Protein AF-A0A1I3MHA0-F1 (afdb_monomer)

pLDDT: mean 81.48, std 17.01, range [32.75, 98.31]

Foldseek 3Di:
DDDDDDDDDPPPPVVVVVVCVVVVVVVVVPQDPVNVVCCVVPPPVVVLVVVLVVCVVPPLLLVCCQAWKDFDQADKAAQDDFAWDDDVPDDIATPCLQGHVLSVSVRVCVVVVHDRDDSVVSVVSNVVSCVSVVFDKDWDADPVGITIHGMHTDDPPDHGHD

Structure (mmCIF, N/CA/C/O backbone):
data_AF-A0A1I3MHA0-F1
#
_entry.id   AF-A0A1I3MHA0-F1
#
loop_
_atom_site.group_PDB
_atom_site.id
_atom_site.type_symbol
_atom_site.label_atom_id
_atom_site.label_alt_id
_atom_site.label_comp_id
_atom_site.label_asym_id
_atom_site.label_entity_id
_atom_site.label_seq_id
_atom_site.pdbx_PDB_ins_code
_atom_site.Cartn_x
_atom_site.Cartn_y
_atom_site.Cartn_z
_atom_site.occupancy
_atom_site.B_iso_or_equiv
_atom_site.auth_seq_id
_atom_site.auth_comp_id
_atom_site.auth_asym_id
_atom_site.auth_atom_id
_atom_site.pdbx_PDB_model_num
ATOM 1 N N . MET A 1 1 ? -14.918 62.300 26.628 1.00 34.91 1 MET A N 1
ATOM 2 C CA . MET A 1 1 ? -15.157 61.733 25.280 1.00 34.91 1 MET A CA 1
ATOM 3 C C . MET A 1 1 ? -14.365 60.427 25.145 1.00 34.91 1 MET A C 1
ATOM 5 O O . MET A 1 1 ? -13.176 60.472 25.405 1.00 34.91 1 MET A O 1
ATOM 9 N N . LYS A 1 2 ? -15.042 59.318 24.766 1.00 37.25 2 LYS A N 1
ATOM 10 C CA . LYS A 1 2 ? -14.568 57.934 24.438 1.00 37.25 2 LYS A CA 1
ATOM 11 C C . LYS A 1 2 ? -14.000 57.087 25.606 1.00 37.25 2 LYS A C 1
ATOM 13 O O . LYS A 1 2 ? -12.940 57.392 26.119 1.00 37.25 2 LYS A O 1
ATOM 18 N N . LYS A 1 3 ? -14.762 56.155 26.211 1.00 38.97 3 LYS A N 1
ATOM 19 C CA . LYS A 1 3 ? -15.215 54.779 25.825 1.00 38.97 3 LYS A CA 1
ATOM 20 C C . LYS A 1 3 ? -14.142 53.668 25.928 1.00 38.97 3 LYS A C 1
ATOM 22 O O . LYS A 1 3 ? -13.303 53.586 25.047 1.00 38.97 3 LYS A O 1
ATOM 27 N N . SER A 1 4 ? -14.382 52.759 26.896 1.00 36.78 4 SER A N 1
ATOM 28 C CA . SER A 1 4 ? -14.293 51.270 26.875 1.00 36.78 4 SER A CA 1
ATOM 29 C C . SER A 1 4 ? -12.926 50.615 26.563 1.00 36.78 4 SER A C 1
ATOM 31 O O . SER A 1 4 ? -12.248 51.026 25.637 1.00 36.78 4 SER A O 1
ATOM 33 N N . ARG A 1 5 ? -12.489 49.541 27.244 1.00 35.78 5 ARG A N 1
ATOM 34 C CA . ARG A 1 5 ? -13.090 48.190 27.193 1.00 35.78 5 ARG A CA 1
ATOM 35 C C . ARG A 1 5 ? -12.742 47.322 28.415 1.00 35.78 5 ARG A C 1
ATOM 37 O O . ARG A 1 5 ? -11.586 47.214 28.799 1.00 35.78 5 ARG A O 1
ATOM 44 N N . HIS A 1 6 ? -13.770 46.668 28.957 1.00 40.06 6 HIS A N 1
ATOM 45 C CA . HIS A 1 6 ? -13.688 45.405 29.698 1.00 40.06 6 HIS A CA 1
ATOM 46 C C . HIS A 1 6 ? -13.658 44.214 28.715 1.00 40.06 6 HIS A C 1
ATOM 48 O O . HIS A 1 6 ? -14.300 44.288 27.667 1.00 40.06 6 HIS A O 1
ATOM 54 N N . GLY A 1 7 ? -13.027 43.103 29.128 1.00 32.75 7 GLY A N 1
ATOM 55 C CA . GLY A 1 7 ? -13.186 41.744 28.571 1.00 32.75 7 GLY A CA 1
ATOM 56 C C . GLY A 1 7 ? -11.941 41.212 27.839 1.00 32.75 7 GLY A C 1
ATOM 57 O O . GLY A 1 7 ? -11.290 41.969 27.138 1.00 32.75 7 GLY A O 1
ATOM 58 N N . ALA A 1 8 ? -11.555 39.936 27.911 1.00 36.94 8 ALA A N 1
ATOM 59 C CA . ALA A 1 8 ? -12.129 38.778 28.586 1.00 36.94 8 ALA A CA 1
ATOM 60 C C . ALA A 1 8 ? -11.117 37.605 28.552 1.00 36.94 8 ALA A C 1
ATOM 62 O O . ALA A 1 8 ? -10.501 37.358 27.525 1.00 36.94 8 ALA A O 1
ATOM 63 N N . LYS A 1 9 ? -11.019 36.890 29.681 1.00 48.31 9 LYS A N 1
ATOM 64 C CA . LYS A 1 9 ? -10.905 35.424 29.832 1.00 48.31 9 LYS A CA 1
ATOM 65 C C . LYS A 1 9 ? -9.910 34.651 28.937 1.00 48.31 9 LYS A C 1
ATOM 67 O O . LYS A 1 9 ? -10.299 34.129 27.901 1.00 48.31 9 LYS A O 1
ATOM 72 N N . SER A 1 10 ? -8.720 34.380 29.481 1.00 44.75 10 SER A N 1
ATOM 73 C CA . SER A 1 10 ? -7.863 33.240 29.085 1.00 44.75 10 SER A CA 1
ATOM 74 C C . SER A 1 10 ? -7.982 32.028 30.030 1.00 44.75 10 SER A C 1
ATOM 76 O O . SER A 1 10 ? -7.153 31.135 29.989 1.00 44.75 10 SER A O 1
ATOM 78 N N . GLY A 1 11 ? -9.000 31.977 30.898 1.00 46.97 11 GLY A N 1
ATOM 79 C CA . GLY A 1 11 ? -9.177 30.904 31.894 1.00 46.97 11 GLY A CA 1
ATOM 80 C C . GLY A 1 11 ? -10.155 29.797 31.490 1.00 46.97 11 GLY A C 1
ATOM 81 O O . GLY A 1 11 ? -10.708 29.147 32.366 1.00 46.97 11 GLY A O 1
ATOM 82 N N . GLY A 1 12 ? -10.470 29.649 30.199 1.00 54.59 12 GLY A N 1
ATOM 83 C CA . GLY A 1 12 ? -11.537 28.753 29.733 1.00 54.59 12 GLY A CA 1
ATOM 84 C C . GLY A 1 12 ? -11.139 27.279 29.665 1.00 54.59 12 GLY A C 1
ATOM 85 O O . GLY A 1 12 ? -11.911 26.425 30.072 1.00 54.59 12 GLY A O 1
ATOM 86 N N . GLU A 1 13 ? -9.938 26.974 29.183 1.00 48.50 13 GLU A N 1
ATOM 87 C CA . GLU A 1 13 ? -9.526 25.588 28.913 1.00 48.50 13 GLU A CA 1
ATOM 88 C C . GLU A 1 13 ? -8.905 24.936 30.156 1.00 48.50 13 GLU A C 1
ATOM 90 O O . GLU A 1 13 ? -9.246 23.813 30.518 1.00 48.50 13 GLU A O 1
ATOM 95 N N . GLU A 1 14 ? -8.079 25.688 30.885 1.00 52.03 14 GLU A N 1
ATOM 96 C CA . GLU A 1 14 ? -7.389 25.226 32.093 1.00 52.03 14 GLU A CA 1
ATOM 97 C C . GLU A 1 14 ? -8.355 25.021 33.275 1.00 52.03 14 GLU A C 1
ATOM 99 O O . GLU A 1 14 ? -8.268 24.021 33.984 1.00 52.03 14 GLU A O 1
ATOM 104 N N . ALA A 1 15 ? -9.352 25.901 33.445 1.00 56.56 15 ALA A N 1
ATOM 105 C CA . ALA A 1 15 ? -10.363 25.753 34.498 1.00 56.56 15 ALA A CA 1
ATOM 106 C C . ALA A 1 15 ? -11.355 24.609 34.227 1.00 56.56 15 ALA A C 1
ATOM 108 O O . ALA A 1 15 ? -11.816 23.966 35.170 1.00 56.56 15 ALA A O 1
ATOM 109 N N . VAL A 1 16 ? -11.673 24.339 32.955 1.00 56.69 16 VAL A N 1
ATOM 110 C CA . VAL A 1 16 ? -12.537 23.214 32.559 1.00 56.69 16 VAL A CA 1
ATOM 111 C C . VAL A 1 16 ? -11.800 21.888 32.745 1.00 56.69 16 VAL A C 1
ATOM 113 O O . VAL A 1 16 ? -12.350 20.973 33.349 1.00 56.69 16 VAL A O 1
ATOM 116 N N . LEU A 1 17 ? -10.528 21.802 32.339 1.00 57.44 17 LEU A N 1
ATOM 117 C CA . LEU A 1 17 ? -9.695 20.619 32.581 1.00 57.44 17 LEU A CA 1
ATOM 118 C C . LEU A 1 17 ? -9.537 20.323 34.078 1.00 57.44 17 LEU A C 1
ATOM 120 O O . LEU A 1 17 ? -9.672 19.173 34.490 1.00 57.44 17 LEU A O 1
ATOM 124 N N . HIS A 1 18 ? -9.322 21.350 34.906 1.00 60.06 18 HIS A N 1
ATOM 125 C CA . HIS A 1 18 ? -9.196 21.189 36.357 1.00 60.06 18 HIS A CA 1
ATOM 126 C C . HIS A 1 18 ? -10.440 20.581 37.026 1.00 60.06 18 HIS A C 1
ATOM 128 O O . HIS A 1 18 ? -10.298 19.870 38.023 1.00 60.06 18 HIS A O 1
ATOM 134 N N . TYR A 1 19 ? -11.639 20.831 36.491 1.00 69.56 19 TYR A N 1
ATOM 135 C CA . TYR A 1 19 ? -12.887 20.273 37.018 1.00 69.56 19 TYR A CA 1
ATOM 136 C C . TYR A 1 19 ? -13.076 18.788 36.665 1.00 69.56 19 TYR A C 1
ATOM 138 O O . TYR A 1 19 ? -13.661 18.039 37.444 1.00 69.56 19 TYR A O 1
ATOM 146 N N . GLU A 1 20 ? -12.534 18.343 35.530 1.00 63.34 20 GLU A N 1
ATOM 147 C CA . GLU A 1 20 ? -12.649 16.960 35.042 1.00 63.34 20 GLU A CA 1
ATOM 148 C C . GLU A 1 20 ? -11.579 16.020 35.637 1.00 63.34 20 GLU A C 1
ATOM 150 O O . GLU A 1 20 ? -11.756 14.798 35.658 1.00 63.34 20 GLU A O 1
ATOM 155 N N . LEU A 1 21 ? -10.479 16.568 36.178 1.00 68.00 21 LEU A N 1
ATOM 156 C CA . LEU A 1 21 ? -9.381 15.790 36.776 1.00 68.00 21 LEU A CA 1
ATOM 157 C C . LEU A 1 21 ? -9.838 14.821 37.885 1.00 68.00 21 LEU A C 1
ATOM 159 O O . LEU A 1 21 ? -9.441 13.655 37.838 1.00 68.00 21 LEU A O 1
ATOM 163 N N . PRO A 1 22 ? -10.687 15.212 38.857 1.00 75.56 22 PRO A N 1
ATOM 164 C CA . PRO A 1 22 ? -11.184 14.280 39.868 1.00 75.56 22 PRO A CA 1
ATOM 165 C C . PRO A 1 22 ? -12.032 13.149 39.270 1.00 75.56 22 PRO A C 1
ATOM 167 O O . PRO A 1 22 ? -11.986 12.023 39.763 1.00 75.56 22 PRO A O 1
ATOM 170 N N . GLY A 1 23 ? -12.791 13.426 38.205 1.00 70.06 23 GLY A N 1
ATOM 171 C CA . GLY A 1 23 ? -13.585 12.426 37.488 1.00 70.06 23 GLY A CA 1
ATOM 172 C C . GLY A 1 23 ? -12.703 11.395 36.787 1.00 70.06 23 GLY A C 1
ATOM 173 O O . GLY A 1 23 ? -12.905 10.191 36.956 1.00 70.06 23 GLY A O 1
ATOM 174 N N . LEU A 1 24 ? -11.667 11.863 36.087 1.00 69.00 24 LEU A N 1
ATOM 175 C CA . LEU A 1 24 ? -10.676 11.016 35.424 1.00 69.00 24 LEU A CA 1
ATOM 176 C C . LEU A 1 24 ? -9.884 10.160 36.422 1.00 69.00 24 LEU A C 1
ATOM 178 O O . LEU A 1 24 ? -9.721 8.962 36.207 1.00 69.00 24 LEU A O 1
ATOM 182 N N . VAL A 1 25 ? -9.425 10.746 37.533 1.00 70.50 25 VAL A N 1
ATOM 183 C CA . VAL A 1 25 ? -8.673 10.029 38.577 1.00 70.50 25 VAL A CA 1
ATOM 184 C C . VAL A 1 25 ? -9.544 8.969 39.248 1.00 70.50 25 VAL A C 1
ATOM 186 O O . VAL A 1 25 ? -9.111 7.831 39.410 1.00 70.50 25 VAL A O 1
ATOM 189 N N . ASN A 1 26 ? -10.794 9.294 39.581 1.00 76.69 26 ASN A N 1
ATOM 190 C CA . ASN A 1 26 ? -11.718 8.319 40.160 1.00 76.69 26 ASN A CA 1
ATOM 191 C C . ASN A 1 26 ? -12.089 7.201 39.182 1.00 76.69 26 ASN A C 1
ATOM 193 O O . ASN A 1 26 ? -12.350 6.081 39.615 1.00 76.69 26 ASN A O 1
ATOM 197 N N . TRP A 1 27 ? -12.128 7.485 37.881 1.00 76.06 27 TRP A N 1
ATOM 198 C CA . TRP A 1 27 ? -12.305 6.462 36.856 1.00 76.06 27 TRP A CA 1
ATOM 199 C C . TRP A 1 27 ? -11.067 5.561 36.745 1.00 76.06 27 TRP A C 1
ATOM 201 O O . TRP A 1 27 ? -11.207 4.342 36.792 1.00 76.06 27 TRP A O 1
ATOM 211 N N . LEU A 1 28 ? -9.859 6.138 36.716 1.00 68.50 28 LEU A N 1
ATOM 212 C CA . LEU A 1 28 ? -8.594 5.391 36.694 1.00 68.50 28 LEU A CA 1
ATOM 213 C C . LEU A 1 28 ? -8.436 4.470 37.910 1.00 68.50 28 LEU A C 1
ATOM 215 O O . LEU A 1 28 ? -8.020 3.327 37.760 1.00 68.50 28 LEU A O 1
ATOM 219 N N . LEU A 1 29 ? -8.808 4.940 39.103 1.00 76.56 29 LEU A N 1
ATOM 220 C CA . LEU A 1 29 ? -8.740 4.157 40.343 1.00 76.56 29 LEU A CA 1
ATOM 221 C C . LEU A 1 29 ? -9.774 3.020 40.412 1.00 76.56 29 LEU A C 1
ATOM 223 O O . LEU A 1 29 ? -9.633 2.124 41.240 1.00 76.56 29 LEU A O 1
ATOM 227 N N . LYS A 1 30 ? -10.814 3.057 39.570 1.00 78.88 30 LYS A N 1
ATOM 228 C CA . LYS A 1 30 ? -11.858 2.023 39.491 1.00 78.88 30 LYS A CA 1
ATOM 229 C C . LYS A 1 30 ? -11.591 0.970 38.421 1.00 78.88 30 LYS A C 1
ATOM 231 O O . LYS A 1 30 ? -12.300 -0.031 38.405 1.00 78.88 30 LYS A O 1
ATOM 236 N N . LEU A 1 31 ? -10.612 1.182 37.540 1.00 74.44 31 LEU A N 1
ATOM 237 C CA . LEU A 1 31 ? -10.259 0.199 36.524 1.00 74.44 31 LEU A CA 1
ATOM 238 C C . LEU A 1 31 ? -9.625 -1.021 37.188 1.00 74.44 31 LEU A C 1
ATOM 240 O O . LEU A 1 31 ? -8.529 -0.949 37.747 1.00 74.44 31 LEU A O 1
ATOM 244 N N . SER A 1 32 ? -10.309 -2.157 37.102 1.00 77.12 32 SER A N 1
ATOM 245 C CA . SER A 1 32 ? -9.716 -3.434 37.473 1.00 77.12 32 SER A CA 1
ATOM 246 C C . SER A 1 32 ? -8.691 -3.878 36.422 1.00 77.12 32 SER A C 1
ATOM 248 O O . SER A 1 32 ? -8.672 -3.403 35.283 1.00 77.12 32 SER A O 1
ATOM 250 N N . GLN A 1 33 ? -7.831 -4.830 36.784 1.00 69.88 33 GLN A N 1
ATOM 251 C CA . GLN A 1 33 ? -6.882 -5.423 35.836 1.00 69.88 33 GLN A CA 1
ATOM 252 C C . GLN A 1 33 ? -7.598 -6.109 34.654 1.00 69.88 33 GLN A C 1
ATOM 254 O O . GLN A 1 33 ? -7.080 -6.114 33.532 1.00 69.88 33 GLN A O 1
ATOM 259 N N . ASP A 1 34 ? -8.806 -6.626 34.893 1.00 75.06 34 ASP A N 1
ATOM 260 C CA . ASP A 1 34 ? -9.670 -7.211 33.870 1.00 75.06 34 ASP A CA 1
ATOM 261 C C . ASP A 1 34 ? -10.236 -6.142 32.930 1.00 75.06 34 ASP A C 1
ATOM 263 O O . ASP A 1 34 ? -10.207 -6.332 31.715 1.00 75.06 34 ASP A O 1
ATOM 267 N N . ASP A 1 35 ? -10.656 -4.984 33.452 1.00 73.31 35 ASP A N 1
ATOM 268 C CA . ASP A 1 35 ? -11.134 -3.861 32.633 1.00 73.31 35 ASP A CA 1
ATOM 269 C C . ASP A 1 35 ? -10.024 -3.306 31.738 1.00 73.31 35 ASP A C 1
ATOM 271 O O . ASP A 1 35 ? -10.238 -3.065 30.549 1.00 73.31 35 ASP A O 1
ATOM 275 N N . ILE A 1 36 ? -8.809 -3.167 32.278 1.00 74.19 36 ILE A N 1
ATOM 276 C CA . ILE A 1 36 ? -7.629 -2.751 31.507 1.00 74.19 36 ILE A CA 1
ATOM 277 C C . ILE A 1 36 ? -7.334 -3.775 30.409 1.00 74.19 36 ILE A C 1
ATOM 279 O O . ILE A 1 36 ? -7.152 -3.410 29.246 1.00 74.19 36 ILE A O 1
ATOM 283 N N . SER A 1 37 ? -7.329 -5.064 30.755 1.00 70.06 37 SER A N 1
ATOM 284 C CA . SER A 1 37 ? -7.105 -6.141 29.787 1.00 70.06 37 SER A CA 1
ATOM 285 C C . SER A 1 37 ? -8.172 -6.153 28.696 1.00 70.06 37 SER A C 1
ATOM 287 O O . SER A 1 37 ? -7.853 -6.374 27.529 1.00 70.06 37 SER A O 1
ATOM 289 N N . ASN A 1 38 ? -9.429 -5.889 29.050 1.00 77.12 38 ASN A N 1
ATOM 290 C CA . ASN A 1 38 ? -10.536 -5.842 28.109 1.00 77.12 38 ASN A CA 1
ATOM 291 C C . ASN A 1 38 ? -10.438 -4.633 27.171 1.00 77.12 38 ASN A C 1
ATOM 293 O O . ASN A 1 38 ? -10.606 -4.800 25.971 1.00 77.12 38 ASN A O 1
ATOM 297 N N . ILE A 1 39 ? -10.093 -3.445 27.677 1.00 71.44 39 ILE A N 1
ATOM 298 C CA . ILE A 1 39 ? -9.892 -2.241 26.852 1.00 71.44 39 ILE A CA 1
ATOM 299 C C . ILE A 1 39 ? -8.719 -2.424 25.879 1.00 71.44 39 ILE A C 1
ATOM 301 O O . ILE A 1 39 ? -8.808 -2.007 24.728 1.00 71.44 39 ILE A O 1
ATOM 305 N N . ILE A 1 40 ? -7.630 -3.072 26.309 1.00 69.62 40 ILE A N 1
ATOM 306 C CA . ILE A 1 40 ? -6.484 -3.370 25.435 1.00 69.62 40 ILE A CA 1
ATOM 307 C C . ILE A 1 40 ? -6.862 -4.398 24.360 1.00 69.62 40 ILE A C 1
ATOM 309 O O . ILE A 1 40 ? -6.453 -4.263 23.209 1.00 69.62 40 ILE A O 1
ATOM 313 N N . ARG A 1 41 ? -7.634 -5.432 24.723 1.00 72.94 41 ARG A N 1
ATOM 314 C CA . ARG A 1 41 ? -8.072 -6.484 23.788 1.00 72.94 41 ARG A CA 1
ATOM 315 C C . ARG A 1 41 ? -9.176 -6.017 22.839 1.00 72.94 41 ARG A C 1
ATOM 317 O O . ARG A 1 41 ? -9.229 -6.493 21.712 1.00 72.94 41 ARG A O 1
ATOM 324 N N . ASN A 1 42 ? -10.026 -5.099 23.289 1.00 75.25 42 ASN A N 1
ATOM 325 C CA . ASN A 1 42 ? -11.181 -4.564 22.573 1.00 75.25 42 ASN A CA 1
ATOM 326 C C . ASN A 1 42 ? -11.132 -3.026 22.587 1.00 75.25 42 ASN A C 1
ATOM 328 O O . ASN A 1 42 ? -11.924 -2.380 23.284 1.00 75.25 42 ASN A O 1
ATOM 332 N N . PRO A 1 43 ? -10.181 -2.420 21.855 1.00 72.44 43 PRO A N 1
ATOM 333 C CA . PRO A 1 43 ? -10.027 -0.976 21.835 1.00 72.44 43 PRO A CA 1
ATOM 334 C C . PRO A 1 43 ? -11.300 -0.293 21.307 1.00 72.44 43 PRO A C 1
ATOM 336 O O . PRO A 1 43 ? -11.905 -0.766 20.341 1.00 72.44 43 PRO A O 1
ATOM 339 N N . PRO A 1 44 ? -11.714 0.843 21.900 1.00 79.44 44 PRO A N 1
ATOM 340 C CA . PRO A 1 44 ? -12.848 1.615 21.406 1.00 79.44 44 PRO A CA 1
ATOM 341 C C . PRO A 1 44 ? -12.660 2.027 19.941 1.00 79.44 44 PRO A C 1
ATOM 343 O O . PRO A 1 44 ? -11.564 2.432 19.556 1.00 79.44 44 PRO A O 1
ATOM 346 N N . GLN A 1 45 ? -13.745 2.036 19.158 1.00 73.94 45 GLN A N 1
ATOM 347 C CA . GLN A 1 45 ? -13.713 2.336 17.717 1.00 73.94 45 GLN A CA 1
ATOM 348 C C . GLN A 1 45 ? -12.941 3.624 17.380 1.00 73.94 45 GLN A C 1
ATOM 350 O O . GLN A 1 45 ? -12.095 3.620 16.500 1.00 73.94 45 GLN A O 1
ATOM 355 N N . ARG A 1 46 ? -13.113 4.689 18.172 1.00 72.88 46 ARG A N 1
ATOM 356 C CA . ARG A 1 46 ? -12.388 5.964 18.008 1.00 72.88 46 ARG A CA 1
ATOM 357 C C . ARG A 1 46 ? -10.852 5.838 18.038 1.00 72.88 46 ARG A C 1
ATOM 359 O O . ARG A 1 46 ? -10.165 6.608 17.382 1.00 72.88 46 ARG A O 1
ATOM 366 N N . ILE A 1 47 ? -10.311 4.895 18.818 1.00 73.31 47 ILE A N 1
ATOM 367 C CA . ILE A 1 47 ? -8.863 4.631 18.901 1.00 73.31 47 ILE A CA 1
ATOM 368 C C . ILE A 1 47 ? -8.417 3.866 17.654 1.00 73.31 47 ILE A C 1
ATOM 370 O O . ILE A 1 47 ? -7.361 4.166 17.105 1.00 73.31 47 ILE A O 1
ATOM 374 N N . LEU A 1 48 ? -9.229 2.909 17.190 1.00 73.25 48 LEU A N 1
ATOM 375 C CA . LEU A 1 48 ? -8.991 2.192 15.936 1.00 73.25 48 LEU A CA 1
ATOM 376 C C . LEU A 1 48 ? -9.014 3.146 14.737 1.00 73.25 48 LEU A C 1
ATOM 378 O O . LEU A 1 48 ? -8.132 3.070 13.886 1.00 73.25 48 LEU A O 1
ATOM 382 N N . ASP A 1 49 ? -9.964 4.078 14.707 1.00 71.25 49 ASP A N 1
ATOM 383 C CA . ASP A 1 49 ? -10.093 5.081 13.650 1.00 71.25 49 ASP A CA 1
ATOM 384 C C . ASP A 1 49 ? -8.901 6.047 13.657 1.00 71.25 49 ASP A C 1
ATOM 386 O O . ASP A 1 49 ? -8.290 6.254 12.615 1.00 71.25 49 ASP A O 1
ATOM 390 N N . ALA A 1 50 ? -8.484 6.551 14.826 1.00 67.12 50 ALA A N 1
ATOM 391 C CA . ALA A 1 50 ? -7.294 7.400 14.948 1.00 67.12 50 ALA A CA 1
ATOM 392 C C . ALA A 1 50 ? -5.996 6.656 14.582 1.00 67.12 50 ALA A C 1
ATOM 394 O O . ALA A 1 50 ? -5.104 7.225 13.955 1.00 67.12 50 ALA A O 1
ATOM 395 N N . ALA A 1 51 ? -5.880 5.372 14.939 1.00 64.00 51 ALA A N 1
ATOM 396 C CA . ALA A 1 51 ? -4.751 4.534 14.538 1.00 64.00 51 ALA A CA 1
ATOM 397 C C . ALA A 1 51 ? -4.741 4.287 13.023 1.00 64.00 51 ALA A C 1
ATOM 399 O O . ALA A 1 51 ? -3.676 4.317 12.405 1.00 64.00 51 ALA A O 1
ATOM 400 N N . ARG A 1 52 ? -5.917 4.088 12.416 1.00 60.94 52 ARG A N 1
ATOM 401 C CA . ARG A 1 52 ? -6.084 3.989 10.964 1.00 60.94 52 ARG A CA 1
ATOM 402 C C . ARG A 1 52 ? -5.696 5.303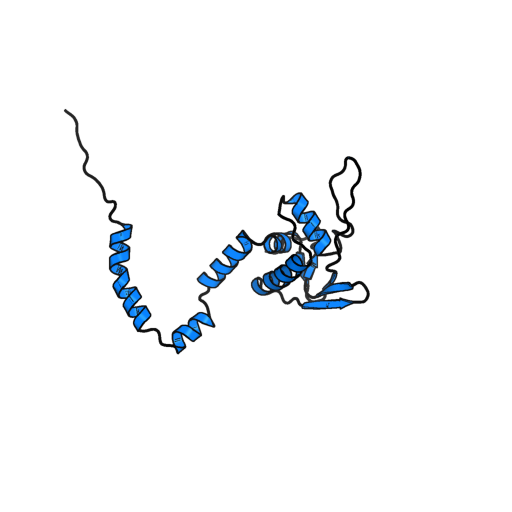 10.294 1.00 60.94 52 ARG A C 1
ATOM 404 O O . ARG A 1 52 ? -4.876 5.277 9.392 1.00 60.94 52 ARG A O 1
ATOM 411 N N . GLU A 1 53 ? -6.195 6.437 10.771 1.00 57.78 53 GLU A N 1
ATOM 412 C CA . GLU A 1 53 ? -5.917 7.774 10.235 1.00 57.78 53 GLU A CA 1
ATOM 413 C C . GLU A 1 53 ? -4.424 8.138 10.332 1.00 57.78 53 GLU A C 1
ATOM 415 O O . GLU A 1 53 ? -3.820 8.559 9.343 1.00 57.78 53 GLU A O 1
ATOM 420 N N . ALA A 1 54 ? -3.783 7.859 11.473 1.00 59.09 54 ALA A N 1
ATOM 421 C CA . ALA A 1 54 ? -2.338 8.014 11.651 1.00 59.09 54 ALA A CA 1
ATOM 422 C C . ALA A 1 54 ? -1.524 7.081 10.736 1.00 59.09 54 ALA A C 1
ATOM 424 O O . ALA A 1 54 ? -0.457 7.458 10.246 1.00 59.09 54 ALA A O 1
ATOM 425 N N . MET A 1 55 ? -2.025 5.867 10.481 1.00 61.56 55 MET A N 1
ATOM 426 C CA . MET A 1 55 ? -1.408 4.928 9.550 1.00 61.56 55 MET A CA 1
ATOM 427 C C . MET A 1 55 ? -1.501 5.444 8.113 1.00 61.56 55 MET A C 1
ATOM 429 O O . MET A 1 55 ? -0.475 5.496 7.442 1.00 61.56 55 MET A O 1
ATOM 433 N N . THR A 1 56 ? -2.673 5.882 7.648 1.00 55.97 56 THR A N 1
ATOM 434 C CA . THR A 1 56 ? -2.866 6.416 6.288 1.00 55.97 56 THR A CA 1
ATOM 435 C C . THR A 1 56 ? -2.042 7.684 6.056 1.00 55.97 56 THR A C 1
ATOM 437 O O . THR A 1 56 ? -1.406 7.820 5.017 1.00 55.97 56 THR A O 1
ATOM 440 N N . ALA A 1 57 ? -1.948 8.570 7.054 1.00 56.16 57 ALA A N 1
ATOM 441 C CA . ALA A 1 57 ? -1.196 9.823 6.949 1.00 56.16 57 ALA A CA 1
ATOM 442 C C . ALA A 1 57 ? 0.328 9.638 6.753 1.00 56.16 57 ALA A C 1
ATOM 444 O O . ALA A 1 57 ? 1.002 10.557 6.290 1.00 56.16 57 ALA A O 1
ATOM 445 N N . SER A 1 58 ? 0.882 8.464 7.087 1.00 64.62 58 SER A N 1
ATOM 446 C CA . SER A 1 58 ? 2.327 8.171 7.037 1.00 64.62 58 SER A CA 1
ATOM 447 C C . SER A 1 58 ? 2.697 6.999 6.108 1.00 64.62 58 SER A C 1
ATOM 449 O O . SER A 1 58 ? 3.875 6.753 5.834 1.00 64.62 58 SER A O 1
ATOM 451 N N . ASN A 1 59 ? 1.711 6.260 5.592 1.00 75.94 59 ASN A N 1
ATOM 452 C CA . ASN A 1 59 ? 1.930 5.016 4.861 1.00 75.94 59 ASN A CA 1
ATOM 453 C C . ASN A 1 59 ? 1.541 5.140 3.376 1.00 75.94 59 ASN A C 1
ATOM 455 O O . ASN A 1 59 ? 0.373 4.947 3.039 1.00 75.94 59 ASN A O 1
ATOM 459 N N . PRO A 1 60 ? 2.503 5.352 2.455 1.00 87.06 60 PRO A N 1
ATOM 460 C CA . PRO A 1 60 ? 2.209 5.460 1.023 1.00 87.06 60 PRO A CA 1
ATOM 461 C C . PRO A 1 60 ? 1.590 4.186 0.426 1.00 87.06 60 PRO A C 1
ATOM 463 O O . PRO A 1 60 ? 1.056 4.232 -0.676 1.00 87.06 60 PRO A O 1
ATOM 466 N N . ILE A 1 61 ? 1.648 3.050 1.132 1.00 91.56 61 ILE A N 1
ATOM 467 C CA . ILE A 1 61 ? 0.986 1.812 0.711 1.00 91.56 61 ILE A CA 1
ATOM 468 C C . ILE A 1 61 ? -0.532 1.921 0.816 1.00 91.56 61 ILE A C 1
ATOM 470 O O . ILE A 1 61 ? -1.217 1.344 -0.018 1.00 91.56 61 ILE A O 1
ATOM 474 N N . ALA A 1 62 ? -1.061 2.634 1.814 1.00 87.50 62 ALA A N 1
ATOM 475 C CA . ALA A 1 62 ? -2.504 2.760 1.992 1.00 87.50 62 ALA A CA 1
ATOM 476 C C . ALA A 1 62 ? -3.128 3.559 0.841 1.00 87.50 62 ALA A C 1
ATOM 478 O O . ALA A 1 62 ? -4.041 3.064 0.186 1.00 87.50 62 ALA A O 1
ATOM 479 N N . ASP A 1 63 ? -2.555 4.726 0.533 1.00 88.12 63 ASP A N 1
ATOM 480 C CA . ASP A 1 63 ? -2.947 5.551 -0.616 1.00 88.12 63 ASP A CA 1
ATOM 481 C C . ASP A 1 63 ? -2.856 4.755 -1.931 1.00 88.12 63 ASP A C 1
ATOM 483 O O . ASP A 1 63 ? -3.801 4.704 -2.717 1.00 88.12 63 ASP A O 1
ATOM 487 N N . TRP A 1 64 ? -1.730 4.067 -2.147 1.00 94.44 64 TRP A N 1
ATOM 488 C CA . TRP A 1 64 ? -1.527 3.253 -3.342 1.00 94.44 64 TRP A CA 1
ATOM 489 C C . TRP A 1 64 ? -2.528 2.097 -3.457 1.00 94.44 64 TRP A C 1
ATOM 491 O O . TRP A 1 64 ? -3.053 1.851 -4.541 1.00 94.44 64 TRP A O 1
ATOM 501 N N . LEU A 1 65 ? -2.806 1.380 -2.365 1.00 92.94 65 LEU A N 1
ATOM 502 C CA . LEU A 1 65 ? -3.785 0.293 -2.354 1.00 92.94 65 LEU A CA 1
ATOM 503 C C . LEU A 1 65 ? -5.167 0.798 -2.760 1.00 92.94 65 LEU A C 1
ATOM 505 O O . LEU A 1 65 ? -5.828 0.147 -3.566 1.00 92.94 65 LEU A O 1
ATOM 509 N N . ILE A 1 66 ? -5.564 1.958 -2.234 1.00 88.69 66 ILE A N 1
ATOM 510 C CA . ILE A 1 66 ? -6.856 2.580 -2.519 1.00 88.69 66 ILE A CA 1
ATOM 511 C C . ILE A 1 66 ? -6.978 2.950 -4.003 1.00 88.69 66 ILE A C 1
ATOM 513 O O . ILE A 1 66 ? -7.989 2.669 -4.650 1.00 88.69 66 ILE A O 1
ATOM 517 N N . GLU A 1 67 ? -5.930 3.550 -4.567 1.00 90.38 67 GLU A N 1
ATOM 518 C CA . GLU A 1 67 ? -5.944 4.041 -5.945 1.00 90.38 67 GLU A CA 1
ATOM 519 C C . GLU A 1 67 ? -5.713 2.961 -7.006 1.00 90.38 67 GLU A C 1
ATOM 521 O O . GLU A 1 67 ? -6.242 3.063 -8.119 1.00 90.38 67 GLU A O 1
ATOM 526 N N . CYS A 1 68 ? -4.870 1.971 -6.714 1.00 95.12 68 CYS A N 1
ATOM 527 C CA . CYS A 1 68 ? -4.293 1.085 -7.725 1.00 95.12 68 CYS A CA 1
ATOM 528 C C . CYS A 1 68 ? -4.626 -0.390 -7.527 1.00 95.12 68 CYS A C 1
ATOM 530 O O . CYS A 1 68 ? -4.289 -1.186 -8.403 1.00 95.12 68 CYS A O 1
ATOM 532 N N . CYS A 1 69 ? -5.254 -0.781 -6.419 1.00 95.62 69 CYS A N 1
ATOM 533 C CA . CYS A 1 69 ? -5.555 -2.180 -6.143 1.00 95.62 69 CYS A CA 1
ATOM 534 C C . CYS A 1 69 ? -7.029 -2.401 -5.806 1.00 95.62 69 CYS A C 1
ATOM 536 O O . CYS A 1 69 ? -7.746 -1.489 -5.406 1.00 95.62 69 CYS A O 1
ATOM 538 N N . LEU A 1 70 ? -7.468 -3.650 -5.953 1.00 93.81 70 LEU A N 1
ATOM 539 C CA . LEU A 1 70 ? -8.774 -4.115 -5.500 1.00 93.81 70 LEU A CA 1
ATOM 540 C C . LEU A 1 70 ? -8.637 -5.465 -4.779 1.00 93.81 70 LEU A C 1
ATOM 542 O O . LEU A 1 70 ? -7.859 -6.322 -5.229 1.00 93.81 70 LEU A O 1
ATOM 546 N N . PRO A 1 71 ? -9.401 -5.696 -3.693 1.00 93.62 71 PRO A N 1
ATOM 547 C CA . PRO A 1 71 ? -9.549 -7.021 -3.105 1.00 93.62 71 PRO A CA 1
ATOM 548 C C . PRO A 1 71 ? -10.047 -8.026 -4.146 1.00 93.62 71 PRO A C 1
ATOM 550 O O . PRO A 1 71 ? -10.996 -7.769 -4.886 1.00 93.62 71 PRO A O 1
ATOM 553 N N . SER A 1 72 ? -9.401 -9.186 -4.219 1.00 94.50 72 SER A N 1
ATOM 554 C CA . SER A 1 72 ? -9.782 -10.250 -5.146 1.00 94.50 72 SER A CA 1
ATOM 555 C C . SER A 1 72 ? -9.402 -11.613 -4.563 1.00 94.50 72 SER A C 1
ATOM 557 O O . SER A 1 72 ? -8.276 -12.065 -4.779 1.00 94.50 72 SER A O 1
ATOM 559 N N . PRO A 1 73 ? -10.314 -12.254 -3.802 1.00 90.19 73 PRO A N 1
ATOM 560 C CA . PRO A 1 73 ? -10.049 -13.493 -3.061 1.00 90.19 73 PRO A CA 1
ATOM 561 C C . PRO A 1 73 ? -9.440 -14.614 -3.908 1.00 90.19 73 PRO A C 1
ATOM 563 O O . PRO A 1 73 ? -8.537 -15.312 -3.451 1.00 90.19 73 PRO A O 1
ATOM 566 N N . ASP A 1 74 ? -9.879 -14.729 -5.161 1.00 92.75 74 ASP A N 1
ATOM 567 C CA . ASP A 1 74 ? -9.502 -15.823 -6.062 1.00 92.75 74 ASP A CA 1
ATOM 568 C C . ASP A 1 74 ? -8.282 -15.507 -6.942 1.00 92.75 74 ASP A C 1
ATOM 570 O O . ASP A 1 74 ? -7.852 -16.334 -7.749 1.00 92.75 74 ASP A O 1
ATOM 574 N N . THR A 1 75 ? -7.700 -14.314 -6.792 1.00 95.75 75 THR A N 1
ATOM 575 C CA . THR A 1 75 ? -6.580 -13.867 -7.623 1.00 95.75 75 THR A CA 1
ATOM 576 C C . THR A 1 75 ? -5.268 -13.924 -6.862 1.00 95.75 75 THR A C 1
ATOM 578 O O . THR A 1 75 ? -5.163 -13.496 -5.711 1.00 95.75 75 THR A O 1
ATOM 581 N N . TRP A 1 76 ? -4.237 -14.405 -7.555 1.00 97.50 76 TRP A N 1
ATOM 582 C CA . TRP A 1 76 ? -2.848 -14.274 -7.140 1.00 97.50 76 TRP A CA 1
ATOM 583 C C . TRP A 1 76 ? -2.143 -13.255 -8.016 1.00 97.50 76 TRP A C 1
ATOM 585 O O . TRP A 1 76 ? -2.129 -13.402 -9.238 1.00 97.50 76 TRP A O 1
ATOM 595 N N . THR A 1 77 ? -1.507 -12.276 -7.383 1.00 98.25 77 THR A N 1
ATOM 596 C CA . THR A 1 77 ? -0.747 -11.236 -8.073 1.00 98.25 77 THR A CA 1
ATOM 597 C C . THR A 1 77 ? 0.698 -11.271 -7.616 1.00 98.25 77 THR A C 1
ATOM 599 O O . THR A 1 77 ? 1.004 -11.273 -6.421 1.00 98.25 77 THR A O 1
ATOM 602 N N . GLN A 1 78 ? 1.612 -11.314 -8.577 1.00 98.31 78 GLN A N 1
ATOM 603 C CA . GLN A 1 78 ? 3.039 -11.357 -8.300 1.00 98.31 78 GLN A CA 1
ATOM 604 C C . GLN A 1 78 ? 3.509 -10.046 -7.649 1.00 98.31 78 GLN A C 1
ATOM 606 O O . GLN A 1 78 ? 3.110 -8.957 -8.058 1.00 98.31 78 GLN A O 1
ATOM 611 N N . ILE A 1 79 ? 4.396 -10.139 -6.650 1.00 97.88 79 ILE A N 1
ATOM 612 C CA . ILE A 1 79 ? 5.038 -8.949 -6.071 1.00 97.88 79 ILE A CA 1
ATOM 613 C C . ILE A 1 79 ? 6.032 -8.357 -7.075 1.00 97.88 79 ILE A C 1
ATOM 615 O O . ILE A 1 79 ? 6.027 -7.151 -7.296 1.00 97.88 79 ILE A O 1
ATOM 619 N N . GLY A 1 80 ? 6.828 -9.216 -7.716 1.00 96.56 80 GLY A N 1
ATOM 620 C CA . GLY A 1 80 ? 7.811 -8.826 -8.728 1.00 96.56 80 GLY A CA 1
ATOM 621 C C . GLY A 1 80 ? 9.076 -8.224 -8.122 1.00 96.56 80 GLY A C 1
ATOM 622 O O . GLY A 1 80 ? 9.312 -8.319 -6.918 1.00 96.56 80 GLY A O 1
ATOM 623 N N . ASP A 1 81 ? 9.906 -7.629 -8.967 1.00 95.12 81 ASP A N 1
ATOM 624 C CA . ASP A 1 81 ? 11.125 -6.917 -8.592 1.00 95.12 81 ASP A CA 1
ATOM 625 C C . ASP A 1 81 ? 11.147 -5.507 -9.214 1.00 95.12 81 ASP A C 1
ATOM 627 O O . ASP A 1 81 ? 10.167 -5.046 -9.801 1.00 95.12 81 ASP A O 1
ATOM 631 N N . ARG A 1 82 ? 12.240 -4.765 -9.002 1.00 95.44 82 ARG A N 1
ATOM 632 C CA . ARG A 1 82 ? 12.436 -3.444 -9.612 1.00 95.44 82 ARG A CA 1
ATOM 633 C C . ARG A 1 82 ? 13.159 -3.610 -10.942 1.00 95.44 82 ARG A C 1
ATOM 635 O O . ARG A 1 82 ? 14.351 -3.913 -10.942 1.00 95.44 82 ARG A O 1
ATOM 642 N N . ARG A 1 83 ? 12.472 -3.299 -12.040 1.00 95.19 83 ARG A N 1
ATOM 643 C CA . ARG A 1 83 ? 13.050 -3.235 -13.389 1.00 95.19 83 ARG A CA 1
ATOM 644 C C . ARG A 1 83 ? 12.755 -1.886 -14.001 1.00 95.19 83 ARG A C 1
ATOM 646 O O . ARG A 1 83 ? 11.640 -1.619 -14.425 1.00 95.19 83 ARG A O 1
ATOM 653 N N . GLU A 1 84 ? 13.743 -1.011 -13.928 1.00 94.31 84 GLU A N 1
ATOM 654 C CA . GLU A 1 84 ? 13.613 0.374 -14.356 1.00 94.31 84 GLU A CA 1
ATOM 655 C C . GLU A 1 84 ? 13.958 0.497 -15.839 1.00 94.31 84 GLU A C 1
ATOM 657 O O . GLU A 1 84 ? 15.021 0.050 -16.268 1.00 94.31 84 GLU A O 1
ATOM 662 N N . ILE A 1 85 ? 13.064 1.118 -16.599 1.00 93.12 85 ILE A N 1
ATOM 663 C CA . ILE A 1 85 ? 13.246 1.454 -18.006 1.00 93.12 85 ILE A CA 1
ATOM 664 C C . ILE A 1 85 ? 13.663 2.924 -18.049 1.00 93.12 85 ILE A C 1
ATOM 666 O O . ILE A 1 85 ? 12.931 3.810 -17.601 1.00 93.12 85 ILE A O 1
ATOM 670 N N . ARG A 1 86 ? 14.885 3.177 -18.526 1.00 88.62 86 ARG A N 1
ATOM 671 C CA . ARG A 1 86 ? 15.453 4.523 -18.663 1.00 88.62 86 ARG A CA 1
ATOM 672 C C . ARG A 1 86 ? 15.805 4.784 -20.114 1.00 88.62 86 ARG A C 1
ATOM 674 O O . ARG A 1 86 ? 16.899 4.436 -20.553 1.00 88.62 86 ARG A O 1
ATOM 681 N N . ASP A 1 87 ? 14.901 5.458 -20.807 1.00 88.56 87 ASP A N 1
ATOM 682 C CA . ASP A 1 87 ? 15.168 5.968 -22.144 1.00 88.56 87 ASP A CA 1
ATOM 683 C C . ASP A 1 87 ? 15.630 7.431 -22.062 1.00 88.56 87 ASP A C 1
ATOM 685 O O . ASP A 1 87 ? 15.008 8.239 -21.362 1.00 88.56 87 ASP A O 1
ATOM 689 N N . PRO A 1 88 ? 16.710 7.817 -22.765 1.00 85.44 88 PRO A N 1
ATOM 690 C CA . PRO A 1 88 ? 17.140 9.208 -22.824 1.00 85.44 88 PRO A CA 1
ATOM 691 C C . PRO A 1 88 ? 16.002 10.127 -23.293 1.00 85.44 88 PRO A C 1
ATOM 693 O O . PRO A 1 88 ? 15.449 9.944 -24.375 1.00 85.44 88 PRO A O 1
ATOM 696 N N . GLY A 1 89 ? 15.661 11.128 -22.478 1.00 84.50 89 GLY A N 1
ATOM 697 C CA . GLY A 1 89 ? 14.603 12.098 -22.784 1.00 84.50 89 GLY A CA 1
ATOM 698 C C . GLY A 1 89 ? 13.178 11.647 -22.444 1.00 84.50 89 GLY A C 1
ATOM 699 O O . GLY A 1 89 ? 12.245 12.394 -22.730 1.00 84.50 89 GLY A O 1
ATOM 700 N N . ARG A 1 90 ? 12.992 10.472 -21.828 1.00 85.75 90 ARG A N 1
ATOM 701 C CA . ARG A 1 90 ? 11.695 10.023 -21.302 1.00 85.75 90 ARG A CA 1
ATOM 702 C C . ARG A 1 90 ? 11.685 9.979 -19.782 1.00 85.75 90 ARG A C 1
ATOM 704 O O . ARG A 1 90 ? 12.728 9.935 -19.127 1.00 85.75 90 ARG A O 1
ATOM 711 N N . GLU A 1 91 ? 10.478 10.001 -19.231 1.00 86.62 91 GLU A N 1
ATOM 712 C CA . GLU A 1 91 ? 10.274 9.741 -17.814 1.00 86.62 91 GLU A CA 1
ATOM 713 C C . GLU A 1 91 ? 10.659 8.299 -17.471 1.00 86.62 91 GLU A C 1
ATOM 715 O O . GLU A 1 91 ? 10.663 7.404 -18.313 1.00 86.62 91 GLU A O 1
ATOM 720 N N . THR A 1 92 ? 11.038 8.088 -16.214 1.00 90.69 92 THR A N 1
ATOM 721 C CA . THR A 1 92 ? 11.347 6.748 -15.717 1.00 90.69 92 THR A CA 1
ATOM 722 C C . THR A 1 92 ? 10.076 5.911 -15.663 1.00 90.69 92 THR A C 1
ATOM 724 O O . THR A 1 92 ? 9.103 6.305 -15.020 1.00 90.69 92 THR A O 1
ATOM 727 N N . GLU A 1 93 ? 10.130 4.721 -16.249 1.00 93.88 93 GLU A N 1
ATOM 728 C CA . GLU A 1 93 ? 9.056 3.732 -16.184 1.00 93.88 93 GLU A CA 1
ATOM 729 C C . GLU A 1 93 ? 9.553 2.438 -15.531 1.00 93.88 93 GLU A C 1
ATOM 731 O O . GLU A 1 93 ? 10.760 2.195 -15.427 1.00 93.88 93 GLU A O 1
ATOM 736 N N . TYR A 1 94 ? 8.628 1.598 -15.068 1.00 95.50 94 TYR A N 1
ATOM 737 C CA . TYR A 1 94 ? 8.954 0.268 -14.553 1.00 95.50 94 TYR A CA 1
ATOM 738 C C . TYR A 1 94 ? 8.306 -0.825 -15.397 1.00 95.50 94 TYR A C 1
ATOM 740 O O . TYR A 1 94 ? 7.104 -0.806 -15.660 1.00 95.50 94 TYR A O 1
ATOM 748 N N . GLU A 1 95 ? 9.106 -1.818 -15.779 1.00 96.06 95 GLU A N 1
ATO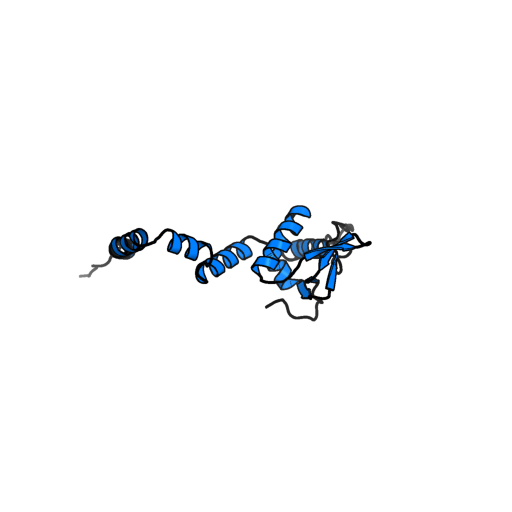M 749 C CA . GLU A 1 95 ? 8.618 -2.994 -16.492 1.00 96.06 95 GLU A CA 1
ATOM 750 C C . GLU A 1 95 ? 7.567 -3.732 -15.646 1.00 96.06 95 GLU A C 1
ATOM 752 O O . GLU A 1 95 ? 7.727 -3.877 -14.430 1.00 96.06 95 GLU A O 1
ATOM 757 N N . ASN A 1 96 ? 6.515 -4.244 -16.292 1.00 96.88 96 ASN A N 1
ATOM 758 C CA . ASN A 1 96 ? 5.425 -4.987 -15.650 1.00 96.88 96 ASN A CA 1
ATOM 759 C C . ASN A 1 96 ? 4.646 -4.180 -14.593 1.00 96.88 96 ASN A C 1
ATOM 761 O O . ASN A 1 96 ? 4.048 -4.771 -13.690 1.00 96.88 96 ASN A O 1
ATOM 765 N N . ALA A 1 97 ? 4.617 -2.845 -14.684 1.00 96.00 97 ALA A N 1
ATOM 766 C CA . ALA A 1 97 ? 3.823 -2.001 -13.786 1.00 96.00 97 ALA A CA 1
ATOM 767 C C . ALA A 1 97 ? 2.307 -2.295 -13.837 1.00 96.00 97 ALA A C 1
ATOM 769 O O . ALA A 1 97 ? 1.590 -1.938 -12.910 1.00 96.00 97 ALA A O 1
ATOM 770 N N . ASP A 1 98 ? 1.811 -2.97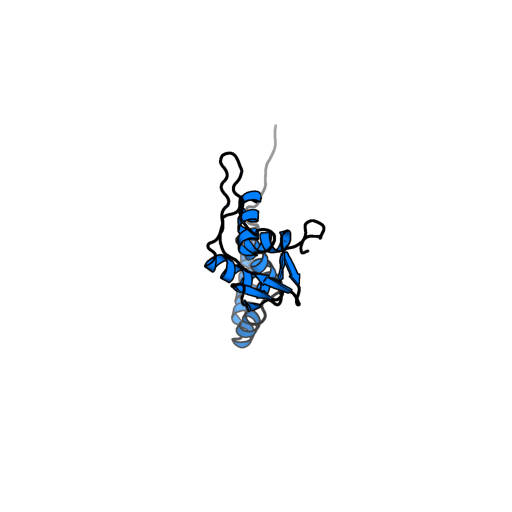6 -14.868 1.00 95.50 98 ASP A N 1
ATOM 771 C CA . ASP A 1 98 ? 0.431 -3.461 -15.010 1.00 95.50 98 ASP A CA 1
ATOM 772 C C . ASP A 1 98 ? 0.190 -4.843 -14.366 1.00 95.50 98 ASP A C 1
ATOM 774 O O . ASP A 1 98 ? -0.955 -5.260 -14.198 1.00 95.50 98 ASP A O 1
ATOM 778 N N . ARG A 1 99 ? 1.254 -5.572 -14.000 1.00 95.88 99 ARG A N 1
ATOM 779 C CA . ARG A 1 99 ? 1.191 -6.991 -13.585 1.00 95.88 99 ARG A CA 1
ATOM 780 C C . ARG A 1 99 ? 1.788 -7.268 -12.215 1.00 95.88 99 ARG A C 1
ATOM 782 O O . ARG A 1 99 ? 1.377 -8.219 -11.550 1.00 95.88 99 ARG A O 1
ATOM 789 N N . TRP A 1 100 ? 2.792 -6.498 -11.809 1.00 98.06 100 TRP A N 1
ATOM 790 C CA . TRP A 1 100 ? 3.542 -6.717 -10.576 1.00 98.06 100 TRP A CA 1
ATOM 791 C C . TRP A 1 100 ? 3.252 -5.625 -9.561 1.00 98.06 100 TRP A C 1
ATOM 793 O O . TRP A 1 100 ? 3.428 -4.441 -9.844 1.00 98.06 100 TRP A O 1
ATOM 803 N N . LEU A 1 101 ? 2.867 -6.031 -8.350 1.00 98.19 101 LEU A N 1
ATOM 804 C CA . LEU A 1 101 ? 2.469 -5.109 -7.283 1.00 98.19 101 LEU A CA 1
ATOM 805 C C . LEU A 1 101 ? 3.574 -4.094 -6.965 1.00 98.19 101 LEU A C 1
ATOM 807 O O . LEU A 1 101 ? 3.301 -2.907 -6.822 1.00 98.19 101 LEU A O 1
ATOM 811 N N . TYR A 1 102 ? 4.830 -4.539 -6.887 1.00 98.12 102 TYR A N 1
ATOM 812 C CA . TYR A 1 102 ? 5.935 -3.648 -6.547 1.00 98.12 102 TYR A CA 1
ATOM 813 C C . TYR A 1 102 ? 6.298 -2.701 -7.696 1.00 98.12 102 TYR A C 1
ATOM 815 O O . TYR A 1 102 ? 6.542 -1.523 -7.448 1.00 98.12 102 TYR A O 1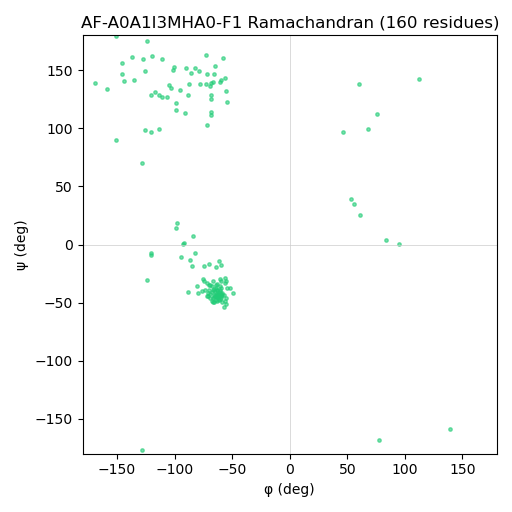
ATOM 823 N N . ALA A 1 103 ? 6.280 -3.167 -8.950 1.00 97.88 103 ALA A N 1
ATOM 824 C CA . ALA A 1 103 ? 6.498 -2.298 -10.109 1.00 97.88 103 ALA A CA 1
ATOM 825 C C . ALA A 1 103 ? 5.392 -1.237 -10.222 1.00 97.88 103 ALA A C 1
ATOM 827 O O . ALA A 1 103 ? 5.689 -0.054 -10.391 1.00 97.88 103 ALA A O 1
ATOM 828 N N . ASN A 1 104 ? 4.132 -1.640 -10.025 1.00 98.12 104 ASN A N 1
ATOM 829 C CA . ASN A 1 104 ? 2.986 -0.735 -9.996 1.00 98.12 104 ASN A CA 1
ATOM 830 C C . ASN A 1 104 ? 3.123 0.325 -8.894 1.00 98.12 104 ASN A C 1
ATOM 832 O O . ASN A 1 104 ? 2.944 1.512 -9.154 1.00 98.12 104 ASN A O 1
ATOM 836 N N . PHE A 1 105 ? 3.506 -0.085 -7.681 1.00 97.81 105 PHE A N 1
ATOM 837 C CA . PHE A 1 105 ? 3.757 0.832 -6.570 1.00 97.81 105 PHE A CA 1
ATOM 838 C C . PHE A 1 105 ? 4.872 1.835 -6.884 1.00 97.81 105 PHE A C 1
ATOM 840 O O . PHE A 1 105 ? 4.722 3.028 -6.628 1.00 97.81 105 PHE A O 1
ATOM 847 N N . LEU A 1 106 ? 5.984 1.386 -7.470 1.00 97.12 106 LEU A N 1
ATOM 848 C CA . LEU A 1 106 ? 7.080 2.283 -7.836 1.00 97.12 106 LEU A CA 1
ATOM 849 C C . LEU A 1 106 ? 6.666 3.285 -8.922 1.00 97.12 106 LEU A C 1
ATOM 851 O O . LEU A 1 106 ? 7.030 4.459 -8.819 1.00 97.12 106 LEU A O 1
ATOM 855 N N . GLN A 1 107 ? 5.889 2.846 -9.918 1.00 96.62 107 GLN A N 1
ATOM 856 C CA . GLN A 1 107 ? 5.313 3.722 -10.942 1.00 96.62 107 GLN A CA 1
ATOM 857 C C . GLN A 1 107 ? 4.353 4.742 -10.317 1.00 96.62 107 GLN A C 1
ATOM 859 O O . GLN A 1 107 ? 4.416 5.935 -10.618 1.00 96.62 107 GLN A O 1
ATOM 864 N N . TRP A 1 108 ? 3.508 4.290 -9.388 1.00 96.31 108 TRP A N 1
ATOM 865 C CA . TRP A 1 108 ? 2.601 5.148 -8.637 1.00 96.31 108 TRP A CA 1
ATOM 866 C C . TRP A 1 108 ? 3.351 6.193 -7.794 1.00 96.31 108 TRP A C 1
ATOM 868 O O . TRP A 1 108 ? 2.987 7.366 -7.785 1.00 96.31 108 TRP A O 1
ATOM 878 N N . CYS A 1 109 ? 4.449 5.817 -7.135 1.00 95.25 109 CYS A N 1
ATOM 879 C CA . CYS A 1 109 ? 5.260 6.768 -6.377 1.00 95.25 109 CYS A CA 1
ATOM 880 C C . CYS A 1 109 ? 5.839 7.887 -7.253 1.00 95.25 109 CYS A C 1
ATOM 882 O O . CYS A 1 109 ? 5.943 9.017 -6.779 1.00 95.25 109 CYS A O 1
ATOM 884 N N . LEU A 1 110 ? 6.208 7.591 -8.507 1.00 93.88 110 LEU A N 1
ATOM 885 C CA . LEU A 1 110 ? 6.689 8.613 -9.441 1.00 93.88 110 LEU A CA 1
ATOM 886 C C . LEU A 1 110 ? 5.579 9.608 -9.796 1.00 93.88 110 LEU A C 1
ATOM 888 O O . LEU A 1 110 ? 5.796 10.808 -9.648 1.00 93.88 110 LEU A O 1
ATOM 892 N N . ARG A 1 111 ? 4.388 9.123 -10.180 1.00 93.00 111 ARG A N 1
ATOM 893 C CA . ARG A 1 111 ? 3.256 9.996 -10.554 1.00 93.00 111 ARG A CA 1
ATOM 894 C C . ARG A 1 111 ? 2.689 10.793 -9.373 1.00 93.00 111 ARG A C 1
ATOM 896 O O . ARG A 1 111 ? 2.259 11.922 -9.551 1.00 93.00 111 ARG A O 1
ATOM 903 N N . ALA A 1 112 ? 2.673 10.204 -8.175 1.00 90.69 112 ALA A N 1
ATOM 904 C CA . ALA A 1 112 ? 2.087 10.802 -6.972 1.00 90.69 112 ALA A CA 1
ATOM 905 C C . ALA A 1 112 ? 3.104 11.609 -6.143 1.00 90.69 112 ALA A C 1
ATOM 907 O O . ALA A 1 112 ? 2.763 12.114 -5.075 1.00 90.69 112 ALA A O 1
ATOM 908 N N . HIS A 1 113 ? 4.361 11.699 -6.599 1.00 91.06 113 HIS A N 1
ATOM 909 C CA . HIS A 1 113 ? 5.475 12.331 -5.884 1.00 91.06 113 HIS A CA 1
ATOM 910 C C . HIS A 1 113 ? 5.679 11.792 -4.452 1.00 91.06 113 HIS A C 1
ATOM 912 O O . HIS A 1 113 ? 5.994 12.537 -3.523 1.00 91.06 113 HIS A O 1
ATOM 918 N N . LYS A 1 114 ? 5.511 10.477 -4.264 1.00 90.12 114 LYS A N 1
ATOM 919 C CA . LYS A 1 114 ? 5.647 9.789 -2.966 1.00 90.12 114 LYS A CA 1
ATOM 920 C C . LYS A 1 114 ? 7.004 9.093 -2.849 1.00 90.12 114 LYS A C 1
ATOM 922 O O . LYS A 1 114 ? 7.622 8.688 -3.835 1.00 90.12 114 LYS A O 1
ATOM 927 N N . THR A 1 115 ? 7.487 8.924 -1.619 1.00 88.81 115 THR A N 1
ATOM 928 C CA . THR A 1 115 ? 8.758 8.235 -1.362 1.00 88.81 115 THR A CA 1
ATOM 929 C C . THR A 1 115 ? 8.650 6.746 -1.687 1.00 88.81 115 THR A C 1
ATOM 931 O O . THR A 1 115 ? 7.817 6.029 -1.137 1.00 88.81 115 THR A O 1
ATOM 934 N N . ARG A 1 116 ? 9.551 6.267 -2.550 1.00 92.50 116 ARG A N 1
ATOM 935 C CA . ARG A 1 116 ? 9.693 4.843 -2.874 1.00 92.50 116 ARG A CA 1
ATOM 936 C C . ARG A 1 116 ? 10.233 4.073 -1.671 1.00 92.50 116 ARG A C 1
ATOM 938 O O . ARG A 1 116 ? 11.170 4.513 -1.009 1.00 92.50 116 ARG A O 1
ATOM 945 N N . LEU A 1 117 ? 9.688 2.886 -1.444 1.00 92.75 117 LEU A N 1
ATOM 946 C CA . LEU A 1 117 ? 10.133 1.966 -0.400 1.00 92.75 117 LEU A CA 1
ATOM 947 C C . LEU A 1 117 ? 11.006 0.864 -0.993 1.00 92.75 117 LEU A C 1
ATOM 949 O O . LEU A 1 117 ? 10.796 0.452 -2.128 1.00 92.75 117 LEU A O 1
ATOM 953 N N . ALA A 1 118 ? 11.947 0.341 -0.207 1.00 94.38 118 ALA A N 1
ATOM 954 C CA . ALA A 1 118 ? 12.630 -0.901 -0.554 1.00 94.38 118 ALA A CA 1
ATOM 955 C C . ALA A 1 118 ? 11.645 -2.083 -0.529 1.00 94.38 118 ALA A C 1
ATOM 957 O O . ALA A 1 118 ? 10.761 -2.134 0.327 1.00 94.38 118 ALA A O 1
ATOM 958 N N . ILE A 1 119 ? 11.843 -3.076 -1.403 1.00 95.56 119 ILE A N 1
ATOM 959 C CA . ILE A 1 119 ? 10.892 -4.183 -1.616 1.00 95.56 119 ILE A CA 1
ATOM 960 C C . ILE A 1 119 ? 10.522 -4.946 -0.337 1.00 95.56 119 ILE A C 1
ATOM 962 O O . ILE A 1 119 ? 9.371 -5.329 -0.145 1.00 95.56 119 ILE A O 1
ATOM 966 N N . ARG A 1 120 ? 11.482 -5.143 0.574 1.00 92.81 120 ARG A N 1
ATOM 967 C CA . ARG A 1 120 ? 11.224 -5.799 1.861 1.00 92.81 120 ARG A CA 1
ATOM 968 C C . ARG A 1 120 ? 10.256 -4.978 2.714 1.00 92.81 120 ARG A C 1
ATOM 970 O O . ARG A 1 120 ? 9.270 -5.520 3.200 1.00 92.81 120 ARG A O 1
ATOM 977 N N . ARG A 1 121 ? 10.506 -3.672 2.836 1.00 91.88 121 ARG A N 1
ATOM 978 C CA . ARG A 1 121 ? 9.647 -2.754 3.593 1.00 91.88 121 ARG A CA 1
ATOM 979 C C . ARG A 1 121 ? 8.271 -2.609 2.947 1.00 91.88 121 ARG A C 1
ATOM 981 O O . ARG A 1 121 ? 7.279 -2.565 3.661 1.00 91.88 121 ARG A O 1
ATOM 988 N N . PHE A 1 122 ? 8.219 -2.581 1.615 1.00 95.00 122 PHE A N 1
ATOM 989 C CA . PHE A 1 122 ? 6.976 -2.620 0.847 1.00 95.00 122 PHE A CA 1
ATOM 990 C C . PHE A 1 122 ? 6.134 -3.849 1.215 1.00 95.00 122 PHE A C 1
ATOM 992 O O . PHE A 1 122 ? 4.979 -3.691 1.585 1.00 95.00 122 PHE A O 1
ATOM 999 N N . ARG A 1 123 ? 6.715 -5.057 1.194 1.00 94.25 123 ARG A N 1
ATOM 1000 C CA . ARG A 1 123 ? 6.002 -6.305 1.532 1.00 94.25 123 ARG A CA 1
ATOM 1001 C C . ARG A 1 123 ? 5.470 -6.311 2.961 1.00 94.25 123 ARG A C 1
ATOM 1003 O O . ARG A 1 123 ? 4.313 -6.655 3.180 1.00 94.25 123 ARG A O 1
ATOM 1010 N N . GLU A 1 124 ? 6.310 -5.919 3.917 1.00 90.56 124 GLU A N 1
ATOM 1011 C CA . GLU A 1 124 ? 5.927 -5.829 5.329 1.00 90.56 124 GLU A CA 1
ATOM 1012 C C . GLU A 1 124 ? 4.744 -4.868 5.514 1.00 90.56 124 GLU A C 1
ATOM 1014 O O . GLU A 1 124 ? 3.740 -5.236 6.120 1.00 90.56 124 GLU A O 1
ATOM 1019 N N . LEU A 1 125 ? 4.827 -3.662 4.942 1.00 91.06 125 LEU A N 1
ATOM 1020 C CA . LEU A 1 125 ? 3.755 -2.675 5.043 1.00 91.06 125 LEU A CA 1
ATOM 1021 C C . LEU A 1 125 ? 2.502 -3.082 4.268 1.00 91.06 125 LEU A C 1
ATOM 1023 O O . LEU A 1 125 ? 1.410 -2.825 4.754 1.00 91.06 125 LEU A O 1
ATOM 1027 N N . LEU A 1 126 ? 2.625 -3.750 3.121 1.00 94.06 126 LEU A N 1
ATOM 1028 C CA . LEU A 1 126 ? 1.489 -4.259 2.352 1.00 94.06 126 LEU A CA 1
ATOM 1029 C C . LEU A 1 126 ? 0.621 -5.202 3.181 1.00 94.06 126 LEU A C 1
ATOM 1031 O O . LEU A 1 126 ? -0.573 -4.958 3.328 1.00 94.06 126 LEU A O 1
ATOM 1035 N N . LEU A 1 127 ? 1.222 -6.234 3.775 1.00 92.69 127 LEU A N 1
ATOM 1036 C CA . LEU A 1 127 ? 0.484 -7.201 4.589 1.00 92.69 127 LEU A CA 1
ATOM 1037 C C . LEU A 1 127 ? -0.172 -6.540 5.807 1.00 92.69 127 LEU A C 1
ATOM 1039 O O . LEU A 1 127 ? -1.337 -6.805 6.093 1.00 92.69 127 LEU A O 1
ATOM 1043 N N . GLN A 1 128 ? 0.554 -5.650 6.491 1.00 87.06 128 GLN A N 1
ATOM 1044 C CA . GLN A 1 128 ? 0.015 -4.901 7.630 1.00 87.06 128 GLN A CA 1
ATOM 1045 C C . GLN A 1 128 ? -1.152 -4.002 7.214 1.00 87.06 128 GLN A C 1
ATOM 1047 O O . GLN A 1 128 ? -2.187 -3.999 7.868 1.00 87.06 128 GLN A O 1
ATOM 1052 N N . THR A 1 129 ? -1.019 -3.285 6.098 1.00 88.56 129 THR A N 1
ATOM 1053 C CA . THR A 1 129 ? -2.061 -2.372 5.609 1.00 88.56 129 THR A CA 1
ATOM 1054 C C . THR A 1 129 ? -3.314 -3.138 5.200 1.00 88.56 129 THR A C 1
ATOM 1056 O O . THR A 1 129 ? -4.410 -2.747 5.585 1.00 88.56 129 THR A O 1
ATOM 1059 N N . CYS A 1 130 ? -3.174 -4.263 4.493 1.00 90.75 130 CYS A N 1
ATOM 1060 C CA . CYS A 1 130 ? -4.313 -5.119 4.163 1.00 90.75 130 CYS A CA 1
ATOM 1061 C C . CYS A 1 130 ? -5.016 -5.650 5.419 1.00 90.75 130 CYS A C 1
ATOM 1063 O O . CYS A 1 130 ? -6.243 -5.636 5.466 1.00 90.75 130 CYS A O 1
ATOM 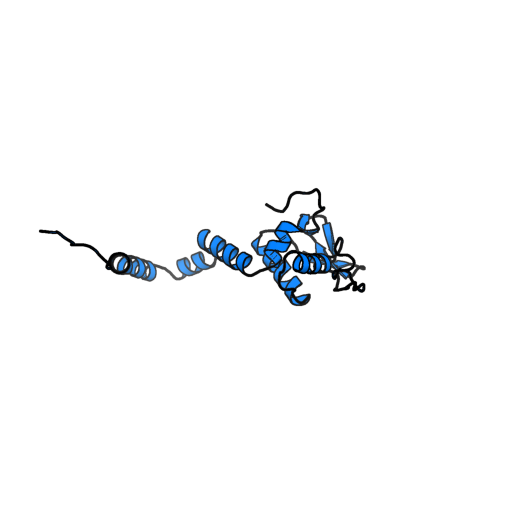1065 N N . ALA A 1 131 ? -4.264 -6.054 6.451 1.00 87.50 131 ALA A N 1
ATOM 1066 C CA . ALA A 1 131 ? -4.843 -6.489 7.722 1.00 87.50 131 ALA A CA 1
ATOM 1067 C C . ALA A 1 131 ? -5.625 -5.357 8.413 1.00 87.50 131 ALA A C 1
ATOM 1069 O O . ALA A 1 131 ? -6.762 -5.569 8.826 1.00 87.50 131 ALA A O 1
ATOM 1070 N N . THR A 1 132 ? -5.069 -4.141 8.464 1.00 81.69 132 THR A N 1
ATOM 1071 C CA . THR A 1 132 ? -5.757 -2.949 8.997 1.00 81.69 132 THR A CA 1
ATOM 1072 C C . THR A 1 132 ? -7.039 -2.625 8.233 1.00 81.69 132 THR A C 1
ATOM 1074 O O . THR A 1 132 ? -8.031 -2.207 8.824 1.00 81.69 132 THR A O 1
ATOM 1077 N N . LEU A 1 133 ? -7.031 -2.823 6.914 1.00 83.12 133 LEU A N 1
ATOM 1078 C CA . LEU A 1 133 ? -8.185 -2.612 6.040 1.00 83.12 133 LEU A CA 1
ATOM 1079 C C 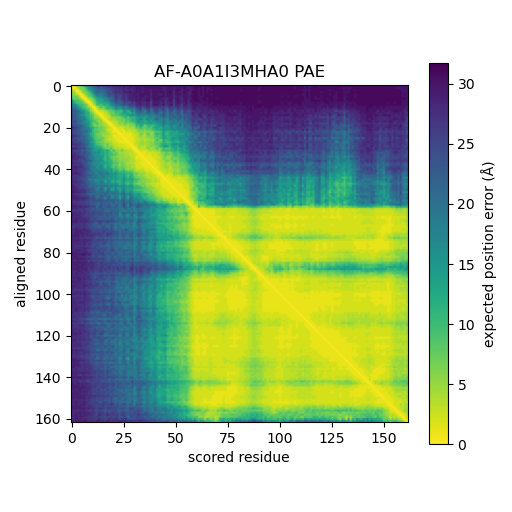. LEU A 1 133 ? -9.141 -3.818 5.999 1.00 83.12 133 LEU A C 1
ATOM 1081 O O . LEU A 1 133 ? -10.086 -3.819 5.213 1.00 83.12 133 LEU A O 1
ATOM 1085 N N . ASN A 1 134 ? -8.917 -4.829 6.844 1.00 86.06 134 ASN A N 1
ATOM 1086 C CA . ASN A 1 134 ? -9.712 -6.053 6.934 1.00 86.06 134 ASN A CA 1
ATOM 1087 C C . ASN A 1 134 ? -9.832 -6.819 5.599 1.00 86.06 134 ASN A C 1
ATOM 1089 O O . ASN A 1 134 ? -10.858 -7.434 5.304 1.00 86.06 134 ASN A O 1
ATOM 1093 N N . VAL A 1 135 ? -8.773 -6.796 4.784 1.00 89.06 135 VAL A N 1
ATOM 1094 C CA . VAL A 1 135 ? -8.668 -7.582 3.550 1.00 89.06 135 VAL A CA 1
ATOM 1095 C C . VAL A 1 135 ? -7.857 -8.836 3.811 1.00 89.06 135 VAL A C 1
ATOM 1097 O O . VAL A 1 135 ? -6.688 -8.779 4.196 1.00 89.06 135 VAL A O 1
ATOM 1100 N N . SER A 1 136 ? -8.480 -9.987 3.559 1.00 92.31 136 SER A N 1
ATOM 1101 C CA . SER A 1 136 ? -7.816 -11.279 3.680 1.00 92.31 136 SER A CA 1
ATOM 1102 C C . SER A 1 136 ? -6.815 -11.461 2.541 1.00 92.31 136 SER A C 1
ATOM 1104 O O . SER A 1 136 ? -7.186 -11.746 1.403 1.00 92.31 136 SER A O 1
ATOM 1106 N N . VAL A 1 137 ? -5.534 -11.283 2.859 1.00 95.69 137 VAL A N 1
ATOM 1107 C CA . VAL A 1 137 ? -4.422 -11.543 1.946 1.00 95.69 137 VAL A CA 1
ATOM 1108 C C . VAL A 1 137 ? -3.427 -12.4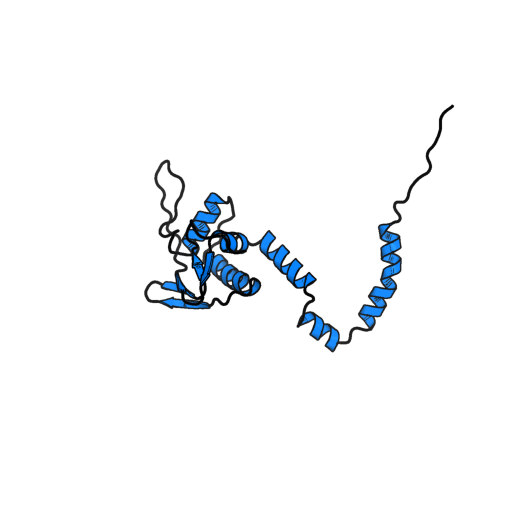95 2.585 1.00 95.69 137 VAL A C 1
ATOM 1110 O O . VAL A 1 137 ? -3.223 -12.485 3.799 1.00 95.69 137 VAL A O 1
ATOM 1113 N N . HIS A 1 138 ? -2.762 -13.300 1.765 1.00 95.31 138 HIS A N 1
ATOM 1114 C CA . HIS A 1 138 ? -1.631 -14.095 2.227 1.00 95.31 138 HIS A CA 1
ATOM 1115 C C . HIS A 1 138 ? -0.579 -14.235 1.135 1.00 95.31 138 HIS A C 1
ATOM 1117 O O . HIS A 1 138 ? -0.880 -14.297 -0.060 1.00 95.31 138 HIS A O 1
ATOM 1123 N N . GLU A 1 139 ? 0.677 -14.290 1.561 1.00 96.00 139 GLU A N 1
ATOM 1124 C CA . GLU A 1 139 ? 1.797 -14.489 0.658 1.00 96.00 139 GLU A CA 1
ATOM 1125 C C . GLU A 1 139 ? 1.907 -15.962 0.254 1.00 96.00 139 GLU A C 1
ATOM 1127 O O . GLU A 1 139 ? 1.764 -16.867 1.076 1.00 96.00 139 GLU A O 1
ATOM 1132 N N . SER A 1 140 ? 2.185 -16.214 -1.021 1.00 96.69 140 SER A N 1
ATOM 1133 C CA . SER A 1 140 ? 2.512 -17.548 -1.516 1.00 96.69 140 SER A CA 1
ATOM 1134 C C . SER A 1 140 ? 3.538 -17.485 -2.643 1.00 96.69 140 SER A C 1
ATOM 1136 O O . SER A 1 140 ? 3.684 -16.475 -3.339 1.00 96.69 140 SER A O 1
ATOM 1138 N N . ARG A 1 141 ? 4.264 -18.587 -2.837 1.00 96.88 141 ARG A N 1
ATOM 1139 C CA . ARG A 1 141 ? 5.227 -18.746 -3.929 1.00 96.88 141 ARG A CA 1
ATOM 1140 C C . ARG A 1 141 ? 4.632 -19.619 -5.032 1.00 96.88 141 ARG A C 1
ATOM 1142 O O . ARG A 1 141 ? 4.090 -20.683 -4.755 1.00 96.88 141 ARG A O 1
ATOM 1149 N N . ARG A 1 142 ? 4.791 -19.186 -6.281 1.00 96.00 142 ARG A N 1
ATOM 1150 C CA . ARG A 1 142 ? 4.506 -19.952 -7.505 1.00 96.00 142 ARG A CA 1
ATOM 1151 C C . ARG A 1 142 ? 5.768 -20.005 -8.374 1.00 96.00 142 ARG A C 1
ATOM 1153 O O . ARG A 1 142 ? 6.759 -19.353 -8.053 1.00 96.00 142 ARG A O 1
ATOM 1160 N N . GLY A 1 143 ? 5.739 -20.745 -9.486 1.00 94.50 143 GLY A N 1
ATOM 1161 C CA . GLY A 1 143 ? 6.886 -20.845 -10.406 1.00 94.50 143 GLY A CA 1
ATOM 1162 C C . GLY A 1 143 ? 7.395 -19.488 -10.916 1.00 94.50 143 GLY A C 1
ATOM 1163 O O . GLY A 1 143 ? 8.593 -19.313 -11.097 1.00 94.50 143 GLY A O 1
ATOM 1164 N N . ALA A 1 144 ? 6.501 -18.504 -11.054 1.00 90.94 144 ALA A N 1
ATOM 1165 C CA . ALA A 1 144 ? 6.843 -17.142 -11.463 1.00 90.94 144 ALA A CA 1
ATOM 1166 C C . ALA A 1 144 ? 7.536 -16.306 -10.366 1.00 90.94 144 ALA A C 1
ATOM 1168 O O . ALA A 1 144 ? 8.167 -15.301 -10.682 1.00 90.94 144 ALA A O 1
ATOM 1169 N N . GLY A 1 145 ? 7.436 -16.693 -9.088 1.00 94.56 145 GLY A N 1
ATOM 1170 C CA . GLY A 1 145 ? 8.017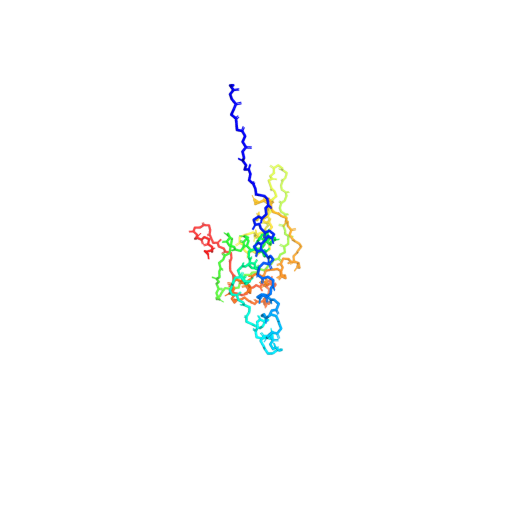 -15.959 -7.962 1.00 94.56 145 GLY A CA 1
ATOM 1171 C C . GLY A 1 145 ? 7.107 -15.888 -6.735 1.00 94.56 145 GLY A C 1
ATOM 1172 O O . GLY A 1 145 ? 6.209 -16.708 -6.545 1.00 94.56 145 GLY A O 1
ATOM 1173 N N . ILE A 1 146 ? 7.363 -14.903 -5.871 1.00 96.69 146 ILE A N 1
ATOM 1174 C CA . ILE A 1 146 ? 6.544 -14.615 -4.683 1.00 96.69 146 ILE A CA 1
ATOM 1175 C C . ILE A 1 146 ? 5.411 -13.657 -5.077 1.00 96.69 146 ILE A C 1
ATOM 1177 O O . ILE A 1 146 ? 5.638 -12.692 -5.812 1.00 96.69 146 ILE A O 1
ATOM 1181 N N . GLY A 1 147 ? 4.205 -13.905 -4.576 1.00 97.19 147 GLY A N 1
ATOM 1182 C CA . GLY A 1 147 ? 3.040 -13.056 -4.796 1.00 97.19 147 GLY A CA 1
ATOM 1183 C C . GLY A 1 147 ? 2.047 -13.101 -3.642 1.00 97.19 147 GLY A C 1
ATOM 1184 O O . GLY A 1 147 ? 2.252 -13.801 -2.650 1.00 97.19 147 GLY A O 1
ATOM 1185 N N . ILE A 1 148 ? 0.974 -12.337 -3.791 1.00 97.81 148 ILE A N 1
ATOM 1186 C CA . ILE A 1 148 ? -0.104 -12.182 -2.819 1.00 97.81 148 ILE A CA 1
ATOM 1187 C C . ILE A 1 148 ? -1.379 -12.788 -3.403 1.00 97.81 148 ILE A C 1
ATOM 1189 O O . ILE A 1 148 ? -1.757 -12.450 -4.523 1.00 97.81 148 ILE A O 1
ATOM 1193 N N . ASN A 1 149 ? -2.044 -13.666 -2.651 1.00 97.88 149 ASN A N 1
ATOM 1194 C CA . ASN A 1 149 ? -3.435 -14.036 -2.921 1.00 97.88 149 ASN A CA 1
ATOM 1195 C C . ASN A 1 149 ? -4.372 -13.033 -2.238 1.00 97.88 149 ASN A C 1
ATOM 1197 O O . ASN A 1 149 ? -4.047 -12.546 -1.153 1.00 97.88 149 ASN A O 1
ATOM 1201 N N . GLY A 1 150 ? -5.537 -12.773 -2.831 1.00 95.75 150 GLY A N 1
ATOM 1202 C CA . GLY A 1 150 ? -6.553 -11.897 -2.241 1.00 95.75 150 GLY A CA 1
ATOM 1203 C C . GLY A 1 150 ? -6.494 -10.443 -2.715 1.00 95.75 150 GLY A C 1
ATOM 1204 O O . GLY A 1 150 ? -7.306 -9.628 -2.283 1.00 95.75 150 GLY A O 1
ATOM 1205 N N . LEU A 1 151 ? -5.558 -10.102 -3.605 1.00 96.12 151 LEU A N 1
ATOM 1206 C CA . LEU A 1 151 ? -5.323 -8.737 -4.076 1.00 96.12 151 LEU A CA 1
ATOM 1207 C C . LEU A 1 151 ? -4.925 -8.737 -5.553 1.00 96.12 151 LEU A C 1
ATOM 1209 O O . LEU A 1 151 ? -4.123 -9.574 -5.975 1.00 96.12 151 LEU A O 1
ATOM 1213 N N . ARG A 1 152 ? -5.426 -7.765 -6.319 1.00 96.44 152 ARG A N 1
ATOM 1214 C CA . ARG A 1 152 ? -5.011 -7.514 -7.706 1.00 96.44 152 ARG A CA 1
ATOM 1215 C C . ARG A 1 152 ? -4.836 -6.033 -8.000 1.00 96.44 152 ARG A C 1
ATOM 1217 O O . ARG A 1 152 ? -5.393 -5.194 -7.298 1.00 96.44 152 ARG A O 1
ATOM 1224 N N . ILE A 1 153 ? -4.103 -5.740 -9.071 1.00 97.06 153 ILE A N 1
ATOM 1225 C CA . ILE A 1 153 ? -4.036 -4.393 -9.642 1.00 97.06 153 ILE A CA 1
ATOM 1226 C C . ILE A 1 153 ? -5.401 -4.066 -10.266 1.00 97.06 153 ILE A C 1
ATOM 1228 O O . ILE A 1 153 ? -6.039 -4.915 -10.901 1.00 97.06 153 ILE A O 1
ATOM 1232 N N . ARG A 1 154 ? -5.869 -2.846 -10.015 1.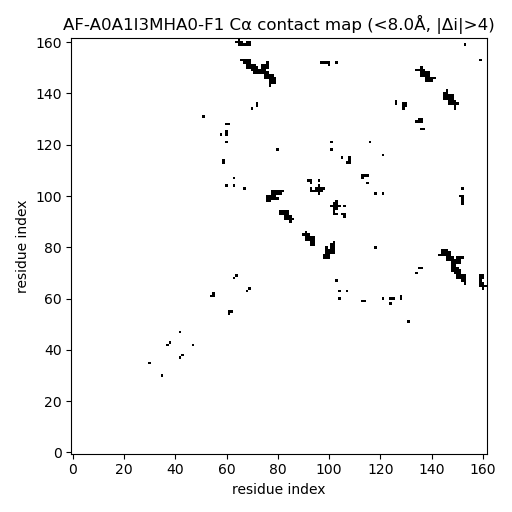00 95.19 154 ARG A N 1
ATOM 1233 C CA . ARG A 1 154 ? -7.102 -2.282 -10.561 1.00 95.19 154 ARG A CA 1
ATOM 1234 C C . ARG A 1 154 ? -6.900 -1.968 -12.043 1.00 95.19 154 ARG A C 1
ATOM 1236 O O . ARG A 1 154 ? -5.869 -1.417 -12.419 1.00 95.19 154 ARG A O 1
ATOM 1243 N N . PHE A 1 155 ? -7.890 -2.271 -12.873 1.00 90.25 155 PHE A N 1
ATOM 1244 C CA . PHE A 1 155 ? -7.905 -1.801 -14.254 1.00 90.25 155 PHE A CA 1
ATOM 1245 C C . PHE A 1 155 ? -8.364 -0.342 -14.321 1.00 90.25 155 PHE A C 1
ATOM 1247 O O . PHE A 1 155 ? -9.214 0.085 -13.543 1.00 90.25 155 PHE A O 1
ATOM 1254 N N . ASP A 1 156 ? -7.871 0.422 -15.295 1.00 84.50 156 ASP A N 1
ATOM 1255 C CA . ASP A 1 156 ? -8.126 1.870 -15.369 1.00 84.50 156 ASP A CA 1
ATOM 1256 C C . ASP A 1 156 ? -9.616 2.255 -15.398 1.00 84.50 156 ASP A C 1
ATOM 1258 O O . ASP A 1 156 ? -9.984 3.316 -14.898 1.00 84.50 156 ASP A O 1
ATOM 1262 N N . HIS A 1 157 ? -10.475 1.382 -15.934 1.00 84.88 157 HIS A N 1
ATOM 1263 C CA . HIS A 1 157 ? -11.922 1.593 -16.046 1.00 84.88 157 HIS A CA 1
ATOM 1264 C C . HIS A 1 157 ? -12.717 1.263 -14.769 1.00 84.88 157 HIS A C 1
ATOM 1266 O O . HIS A 1 157 ? -13.923 1.500 -14.722 1.00 84.88 157 HIS A O 1
ATOM 1272 N N . GLU A 1 158 ? -12.080 0.690 -13.748 1.00 86.44 158 GLU A N 1
ATOM 1273 C CA . GLU A 1 158 ? -12.733 0.320 -12.490 1.00 86.44 158 GLU A CA 1
ATOM 1274 C C . GLU A 1 158 ? -12.683 1.468 -11.480 1.00 86.44 158 GLU A C 1
ATOM 1276 O O . GLU A 1 158 ? -11.753 2.271 -11.486 1.00 86.44 158 GLU A O 1
ATOM 1281 N N . GLN A 1 159 ? -13.653 1.538 -10.568 1.00 80.94 159 GLN A N 1
ATOM 1282 C CA . GLN A 1 159 ? -13.622 2.537 -9.498 1.00 80.94 159 GLN A CA 1
ATOM 1283 C C . GLN A 1 159 ? -12.544 2.197 -8.450 1.00 80.94 159 GLN A C 1
ATOM 1285 O O . GLN A 1 159 ? -12.291 1.011 -8.213 1.00 80.94 159 GLN A O 1
ATOM 1290 N N . PRO A 1 160 ? -11.902 3.206 -7.828 1.00 76.06 160 PRO A N 1
ATOM 1291 C CA . PRO A 1 160 ? -10.987 3.001 -6.708 1.00 76.06 160 PRO A CA 1
ATOM 1292 C C . PRO A 1 160 ? -11.654 2.280 -5.533 1.00 76.06 160 PRO A C 1
ATOM 1294 O O . PRO A 1 160 ? -12.880 2.263 -5.402 1.00 76.06 160 PRO A O 1
ATOM 1297 N N . TRP A 1 161 ? -10.833 1.710 -4.659 1.00 70.38 161 TRP A N 1
ATOM 1298 C CA . TRP A 1 161 ? -11.302 1.071 -3.436 1.00 70.38 161 TRP A CA 1
ATOM 1299 C C . TRP A 1 161 ? -11.847 2.143 -2.476 1.00 70.38 161 TRP A C 1
ATOM 1301 O O . TRP A 1 161 ? -11.103 2.978 -1.976 1.00 70.38 161 TRP A O 1
ATOM 1311 N N . SER A 1 162 ? -13.165 2.124 -2.266 1.00 59.31 162 SER A N 1
ATOM 1312 C CA . SER A 1 162 ? -13.933 3.002 -1.366 1.00 59.31 162 SER A CA 1
ATOM 1313 C C . SER A 1 162 ? -13.578 2.862 0.110 1.00 59.31 162 SER A C 1
ATOM 1315 O O . SER A 1 162 ? -13.576 1.701 0.587 1.00 59.31 162 SER A O 1
#

Radius of gyration: 24.73 Å; Cα contacts (8 Å, |Δi|>4): 182; chains: 1; bounding box: 32×83×63 Å

Nearest PDB structures (foldseek):
  2qby-assembly1_B  TM=4.156E-01  e=4.468E-02  Saccharolobus solfataricus
  2qby-assembly1_A  TM=6.971E-01  e=3.751E-01  Saccharolobus solfataricus
  7tjk-assembly1_I  TM=5.455E-01  e=2.006E-01  Saccharomyces cerevisiae
  6abq-assembly1_A  TM=4.784E-01  e=1.486E+00  Listeria monocytogenes
  6abt-assembly1_A  TM=5.085E-01  e=2.032E+00  Listeria monocytogenes

Sequence (162 aa):
MKKSRHGAKSGGEEAVLHYELPGLVNWLLKLSQDDISNIIRNPPQRILDAAREAMTASNPIADWLIECCLPSPDTWTQIGDRREIRDPGRETEYENADRWLYANFLQWCLRAHKTRLAIRRFRELLLQTCATLNVSVHESRRGAGIGINGLRIRFDHEQPWS

Secondary structure (DSSP, 8-state):
---------S-HHHHHHHHHHHHHHHHHTT--HHHHHHHHHS--HHHHHHHHHHHHHH-HHHHHHHHHEEEEEEEEEE-----EE--TTS--EETTTTT-HHHHHHHHHHHTTPPPPPHHHHHHHHHHHHHHTT---EEEEETTEEEEEEEEEPPTTSPP--

Mean predicted aligned error: 13.07 Å

Solvent-accessible surface area (backbone atoms only — not comparable to full-atom values): 9614 Å² total; per-residue (Å²): 136,87,84,88,85,87,86,80,84,90,59,66,64,64,55,51,52,62,67,47,47,64,58,53,50,55,49,59,75,64,56,45,76,65,54,52,51,45,43,71,76,54,61,56,66,72,57,54,50,51,52,48,52,57,43,51,77,72,31,72,60,49,57,44,43,30,68,44,24,39,84,30,77,92,35,73,27,38,33,68,60,91,45,76,45,79,52,93,95,54,75,82,44,38,57,54,37,88,61,17,55,49,14,28,50,51,46,47,20,63,79,68,75,45,86,76,68,57,71,69,59,44,54,56,49,47,57,51,47,34,53,78,69,72,44,74,63,48,80,48,76,52,98,92,41,53,23,32,33,14,35,39,73,52,57,92,91,55,81,58,54,127